Protein AF-A0A3L9MFK1-F1 (afdb_monomer_lite)

Structure (mmCIF, N/CA/C/O backbone):
data_AF-A0A3L9MFK1-F1
#
_entry.id   AF-A0A3L9MFK1-F1
#
loop_
_atom_site.group_PDB
_atom_site.id
_atom_site.type_symbol
_atom_site.label_atom_id
_atom_site.label_alt_id
_atom_site.label_comp_id
_atom_site.label_asym_id
_atom_site.label_entity_id
_atom_site.label_seq_id
_atom_site.pdbx_PDB_ins_code
_atom_site.Cartn_x
_atom_site.Cartn_y
_atom_site.Cartn_z
_atom_site.occupancy
_atom_site.B_iso_or_equiv
_atom_site.auth_seq_id
_atom_site.auth_comp_id
_atom_site.auth_asym_id
_atom_site.auth_atom_id
_atom_site.pdbx_PDB_model_num
ATOM 1 N N . MET A 1 1 ? 21.335 2.763 -11.792 1.00 63.38 1 MET A N 1
ATOM 2 C CA . MET A 1 1 ? 20.028 3.239 -12.303 1.00 63.38 1 MET A CA 1
ATOM 3 C C . MET A 1 1 ? 18.885 2.317 -11.892 1.00 63.38 1 MET A C 1
ATOM 5 O O . MET A 1 1 ? 17.963 2.789 -11.247 1.00 63.38 1 MET A O 1
ATOM 9 N N . VAL A 1 2 ? 18.983 1.009 -12.164 1.00 71.88 2 VAL A N 1
ATOM 10 C CA . VAL A 1 2 ? 17.972 -0.001 -11.787 1.00 71.88 2 VAL A CA 1
ATOM 11 C C . VAL A 1 2 ? 17.595 0.058 -10.298 1.00 71.88 2 VAL A C 1
ATOM 13 O O . VAL A 1 2 ? 16.424 0.202 -9.973 1.00 71.88 2 VAL A O 1
ATOM 16 N N . LEU A 1 3 ? 18.587 0.067 -9.398 1.00 76.12 3 LEU A N 1
ATOM 17 C CA . LEU A 1 3 ? 18.368 0.139 -7.945 1.00 76.12 3 LEU A CA 1
ATOM 18 C C . LEU A 1 3 ? 17.523 1.353 -7.513 1.00 76.12 3 LEU A C 1
ATOM 20 O O . LEU A 1 3 ? 16.647 1.232 -6.663 1.00 76.12 3 LEU A O 1
ATOM 24 N N . THR A 1 4 ? 17.768 2.520 -8.113 1.00 80.62 4 THR A N 1
ATOM 25 C CA . THR A 1 4 ? 17.067 3.767 -7.785 1.00 80.62 4 THR A CA 1
ATOM 26 C C . THR A 1 4 ? 15.584 3.681 -8.141 1.00 80.62 4 THR A C 1
ATOM 28 O O . THR A 1 4 ? 14.741 4.051 -7.329 1.00 80.62 4 THR A O 1
ATOM 31 N N . TYR A 1 5 ? 15.250 3.138 -9.316 1.00 78.81 5 TYR A N 1
ATOM 32 C CA . TYR A 1 5 ? 13.858 2.956 -9.734 1.00 78.81 5 TYR A CA 1
ATOM 33 C C . TYR A 1 5 ? 13.119 1.931 -8.872 1.00 78.81 5 TYR A C 1
ATOM 35 O O . TYR A 1 5 ? 11.973 2.174 -8.493 1.00 78.81 5 TYR A O 1
ATOM 43 N N . THR A 1 6 ? 13.784 0.836 -8.493 1.00 81.12 6 THR A N 1
ATOM 44 C CA . THR A 1 6 ? 13.204 -0.170 -7.593 1.00 81.12 6 THR A CA 1
ATOM 45 C C . THR A 1 6 ? 12.894 0.417 -6.217 1.00 81.12 6 THR A C 1
ATOM 47 O O . THR A 1 6 ? 11.816 0.169 -5.681 1.00 81.12 6 THR A O 1
ATOM 50 N N . LEU A 1 7 ? 13.795 1.234 -5.657 1.00 84.81 7 LEU A N 1
ATOM 51 C CA . LEU A 1 7 ? 13.568 1.904 -4.373 1.00 84.81 7 LEU A CA 1
ATOM 52 C C . LEU A 1 7 ? 12.399 2.891 -4.448 1.00 84.81 7 LEU A C 1
ATOM 54 O O . LEU A 1 7 ? 11.533 2.873 -3.576 1.00 84.81 7 LEU A O 1
ATOM 58 N N . ILE A 1 8 ? 12.331 3.712 -5.500 1.00 85.44 8 ILE A N 1
ATOM 59 C CA . ILE A 1 8 ? 11.221 4.658 -5.694 1.00 85.44 8 ILE A CA 1
ATOM 60 C C . ILE A 1 8 ? 9.887 3.906 -5.793 1.00 85.44 8 ILE A C 1
ATOM 62 O O . ILE A 1 8 ? 8.942 4.242 -5.081 1.00 85.44 8 ILE A O 1
ATOM 66 N N . ALA A 1 9 ? 9.821 2.857 -6.617 1.00 84.75 9 ALA A N 1
ATOM 67 C CA . ALA A 1 9 ? 8.629 2.026 -6.752 1.00 84.75 9 ALA A CA 1
ATOM 68 C C . ALA A 1 9 ? 8.230 1.374 -5.418 1.00 84.75 9 ALA A C 1
ATOM 70 O O . ALA A 1 9 ? 7.054 1.380 -5.058 1.00 84.75 9 ALA A O 1
ATOM 71 N N . PHE A 1 10 ? 9.201 0.876 -4.648 1.00 86.62 10 PHE A N 1
ATOM 72 C CA . PHE A 1 10 ? 8.956 0.301 -3.329 1.00 86.62 10 PHE A CA 1
ATOM 73 C C . PHE A 1 10 ? 8.335 1.319 -2.363 1.00 86.62 10 PHE A C 1
ATOM 75 O O . PHE A 1 10 ? 7.308 1.029 -1.750 1.00 86.62 10 PHE A O 1
ATOM 82 N N . PHE A 1 11 ? 8.887 2.533 -2.268 1.00 88.94 11 PHE A N 1
ATOM 83 C CA . PHE A 1 11 ? 8.317 3.577 -1.412 1.00 88.94 11 PHE A CA 1
ATOM 84 C C . PHE A 1 11 ? 6.916 4.002 -1.868 1.00 88.94 11 PHE A C 1
ATOM 86 O O . PHE A 1 11 ? 6.028 4.145 -1.028 1.00 88.94 11 PHE A O 1
ATOM 93 N N . CYS A 1 12 ? 6.678 4.127 -3.177 1.00 89.12 12 CYS A N 1
ATOM 94 C CA . CYS A 1 12 ? 5.348 4.421 -3.717 1.00 89.12 12 CYS A CA 1
ATOM 95 C C . CYS A 1 12 ? 4.295 3.371 -3.323 1.00 89.12 12 CYS A C 1
ATOM 97 O O . CYS A 1 12 ? 3.133 3.727 -3.133 1.00 89.12 12 CYS A O 1
ATOM 99 N N . LEU A 1 13 ? 4.691 2.103 -3.184 1.00 89.44 13 LEU A N 1
ATOM 100 C CA . LEU A 1 13 ? 3.805 1.007 -2.783 1.00 89.44 13 LEU A CA 1
ATOM 101 C C . LEU A 1 13 ? 3.677 0.856 -1.260 1.00 89.44 13 LEU A C 1
ATOM 103 O O . LEU A 1 13 ? 2.636 0.414 -0.782 1.00 89.44 13 LEU A O 1
ATOM 107 N N . LEU A 1 14 ? 4.707 1.223 -0.495 1.00 91.69 14 LEU A N 1
ATOM 108 C CA . LEU A 1 14 ? 4.729 1.065 0.960 1.00 91.69 14 LEU A CA 1
ATOM 109 C C . LEU A 1 14 ? 4.000 2.203 1.695 1.00 91.69 14 LEU A C 1
ATOM 111 O O . LEU A 1 14 ? 3.287 1.958 2.673 1.00 91.69 14 LEU A O 1
ATOM 115 N N . ILE A 1 15 ? 4.157 3.447 1.228 1.00 92.44 15 ILE A N 1
ATOM 116 C CA . ILE A 1 15 ? 3.593 4.651 1.867 1.00 92.44 15 ILE A CA 1
ATOM 117 C C . ILE A 1 15 ? 2.079 4.545 2.132 1.00 92.44 15 ILE A C 1
ATOM 119 O O . I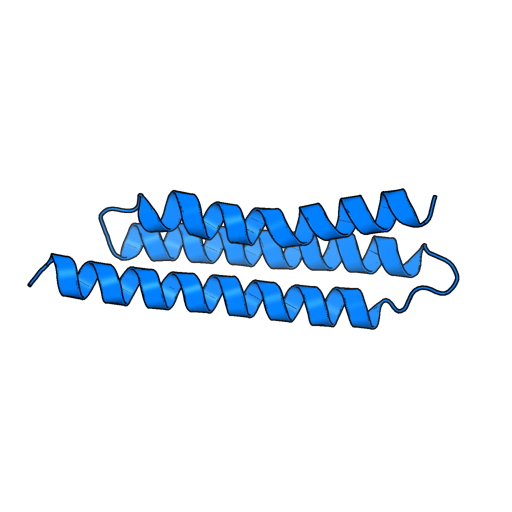LE A 1 15 ? 1.666 4.867 3.249 1.00 92.44 15 ILE A O 1
ATOM 123 N N . PRO A 1 16 ? 1.230 4.088 1.190 1.00 91.31 16 PRO A N 1
ATOM 124 C CA . PRO A 1 16 ? -0.215 4.016 1.418 1.00 91.31 16 PRO A CA 1
ATOM 125 C C . PRO A 1 16 ? -0.596 3.054 2.552 1.00 91.31 16 PRO A C 1
ATOM 127 O O . PRO A 1 16 ? -1.532 3.325 3.313 1.00 91.31 16 PRO A O 1
ATOM 130 N N . THR A 1 17 ? 0.167 1.968 2.703 1.00 90.31 17 THR A N 1
ATOM 131 C CA . THR A 1 17 ? -0.017 0.974 3.767 1.00 90.31 17 THR A CA 1
ATOM 132 C C . THR A 1 17 ? 0.390 1.539 5.125 1.00 90.31 17 THR A C 1
ATOM 134 O O . THR A 1 17 ? -0.371 1.427 6.085 1.00 90.31 17 THR A O 1
ATOM 137 N N . ILE A 1 18 ? 1.537 2.227 5.204 1.00 92.12 18 ILE A N 1
ATOM 138 C CA . ILE A 1 18 ? 1.970 2.923 6.430 1.00 92.12 18 ILE A CA 1
ATOM 139 C C . ILE A 1 18 ? 0.957 4.005 6.823 1.00 92.12 18 ILE A C 1
ATOM 141 O O . ILE A 1 18 ? 0.589 4.112 7.994 1.00 92.12 18 ILE A O 1
ATOM 145 N N . HIS A 1 19 ? 0.463 4.774 5.849 1.00 92.06 19 HIS A N 1
ATOM 146 C CA . HIS A 1 19 ? -0.569 5.783 6.071 1.00 92.06 19 HIS A CA 1
ATOM 147 C C . HIS A 1 19 ? -1.843 5.161 6.671 1.00 92.06 19 HIS A C 1
ATOM 149 O O . HIS A 1 19 ? -2.363 5.684 7.657 1.00 92.06 19 HIS A O 1
ATOM 155 N N . GLN A 1 20 ? -2.306 4.017 6.147 1.00 91.62 20 GLN A N 1
ATOM 156 C CA . GLN A 1 20 ? -3.475 3.317 6.696 1.00 91.62 20 GLN A CA 1
ATOM 157 C C . GLN A 1 20 ? -3.240 2.837 8.129 1.00 91.62 20 GLN A C 1
ATOM 159 O O . GLN A 1 20 ? -4.133 2.936 8.973 1.00 91.62 20 GLN A O 1
ATOM 164 N N . LEU A 1 21 ? -2.047 2.308 8.400 1.00 90.81 21 LEU A N 1
ATOM 165 C CA . LEU A 1 21 ? -1.654 1.835 9.721 1.00 90.81 21 LEU A CA 1
ATOM 166 C C . LEU A 1 21 ? -1.733 2.984 10.731 1.00 90.81 21 LEU A C 1
ATOM 168 O O . LEU A 1 21 ? -2.522 2.923 11.667 1.00 90.81 21 LEU A O 1
ATOM 172 N N . ILE A 1 22 ? -0.999 4.072 10.501 1.00 91.56 22 ILE A N 1
ATOM 173 C CA . ILE A 1 22 ? -0.907 5.183 11.457 1.00 91.56 22 ILE A CA 1
ATOM 174 C C . ILE A 1 22 ? -2.267 5.868 11.635 1.00 91.56 22 ILE A C 1
ATOM 176 O O . ILE A 1 22 ? -2.797 5.932 12.744 1.00 91.56 22 ILE A O 1
ATOM 180 N N . PHE A 1 23 ? -2.860 6.366 10.549 1.00 90.81 23 PHE A N 1
ATOM 181 C CA . PHE A 1 23 ? -4.071 7.183 10.646 1.00 90.81 23 PHE A CA 1
ATOM 182 C C . PHE A 1 23 ? -5.322 6.357 10.939 1.00 90.81 23 PHE A C 1
ATOM 184 O O . PHE A 1 23 ? -6.232 6.853 11.601 1.00 90.81 23 PHE A O 1
ATOM 191 N N . GLY A 1 24 ? -5.370 5.099 10.502 1.00 85.31 24 GLY A N 1
ATOM 192 C CA . GLY A 1 24 ? -6.494 4.222 10.804 1.00 85.31 24 GLY A CA 1
ATOM 193 C C . GLY A 1 24 ? -6.506 3.753 12.264 1.00 85.31 24 GLY A C 1
ATOM 194 O O . GLY A 1 24 ? -7.583 3.631 12.837 1.00 85.31 24 GLY A O 1
ATOM 195 N N . PHE A 1 25 ? -5.344 3.577 12.913 1.00 87.75 25 PHE A N 1
ATOM 196 C CA . PHE A 1 25 ? -5.294 3.308 14.360 1.00 87.75 25 PHE A CA 1
ATOM 197 C C . PHE A 1 25 ? -5.598 4.544 15.216 1.00 87.75 25 PHE A C 1
ATOM 199 O O . PHE A 1 25 ? -6.100 4.410 16.331 1.00 8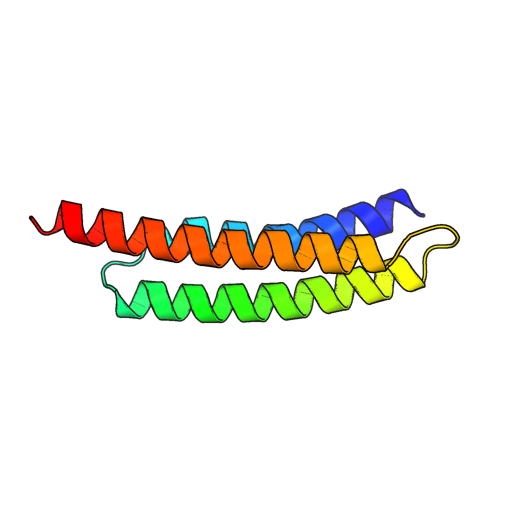7.75 25 PHE A O 1
ATOM 206 N N . LEU A 1 26 ? -5.323 5.745 14.702 1.00 86.44 26 LEU A N 1
ATOM 207 C CA . LEU A 1 26 ? -5.667 7.008 15.365 1.00 86.44 26 LEU A CA 1
ATOM 208 C C . LEU A 1 26 ? -7.147 7.398 15.206 1.00 86.44 26 LEU A C 1
ATOM 210 O O . LEU A 1 26 ? -7.628 8.280 15.924 1.00 86.44 26 LEU A O 1
ATOM 214 N N . ALA A 1 27 ? -7.875 6.769 14.281 1.00 87.56 27 ALA A N 1
ATOM 215 C CA . ALA A 1 27 ? -9.291 7.032 14.072 1.00 87.56 27 ALA A CA 1
ATOM 216 C C . ALA A 1 27 ? -10.117 6.644 15.312 1.00 87.56 27 ALA A C 1
ATOM 218 O O . ALA A 1 27 ? -9.874 5.621 15.951 1.00 87.56 27 ALA A O 1
ATOM 219 N N . LYS A 1 28 ? -11.109 7.475 15.661 1.00 82.62 28 LYS A N 1
ATOM 220 C CA . LYS A 1 28 ? -11.971 7.283 16.845 1.00 82.62 28 LYS A CA 1
ATOM 221 C C . LYS A 1 28 ? -13.335 6.676 16.519 1.00 82.62 28 LYS A C 1
ATOM 223 O O . LYS A 1 28 ? -14.014 6.183 17.413 1.00 82.62 28 LYS A O 1
ATOM 228 N N . ASP A 1 29 ? -13.707 6.681 15.247 1.00 85.94 29 ASP A N 1
ATOM 229 C CA . ASP A 1 29 ? -14.976 6.184 14.739 1.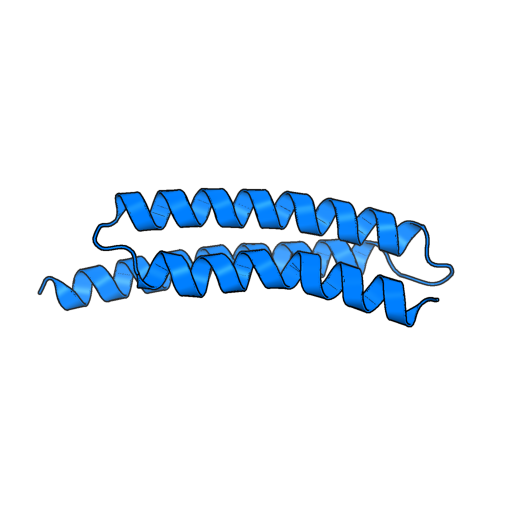00 85.94 29 ASP A CA 1
ATOM 230 C C . ASP A 1 29 ? -14.791 5.374 13.443 1.00 85.94 29 ASP A C 1
ATOM 232 O O . ASP A 1 29 ? -13.833 5.556 12.683 1.00 85.94 29 ASP A O 1
ATOM 236 N N . ARG A 1 30 ? -15.750 4.478 13.178 1.00 85.44 30 ARG A N 1
ATOM 237 C CA . ARG A 1 30 ? -15.750 3.584 12.007 1.00 85.44 30 ARG A CA 1
ATOM 238 C C . ARG A 1 30 ? -15.754 4.340 10.677 1.00 85.44 30 ARG A C 1
ATOM 240 O O . ARG A 1 30 ? -15.218 3.848 9.684 1.00 85.44 30 ARG A O 1
ATOM 247 N N . TRP A 1 31 ? -16.363 5.522 10.637 1.00 88.44 31 TRP A N 1
ATOM 248 C CA . TRP A 1 31 ? -16.451 6.316 9.416 1.00 88.44 31 TRP A CA 1
ATOM 249 C C . TRP A 1 31 ? -15.104 6.950 9.061 1.00 88.44 31 TRP A C 1
ATOM 251 O O . TRP A 1 31 ? -14.700 6.930 7.897 1.00 88.44 31 TRP A O 1
ATOM 261 N N . SER A 1 32 ? -14.364 7.421 10.063 1.00 89.19 32 SER A N 1
ATOM 262 C CA . SER A 1 32 ? -12.994 7.902 9.918 1.00 89.19 32 SER A CA 1
ATOM 263 C C . SER A 1 32 ? -12.051 6.789 9.443 1.00 89.19 32 SER A C 1
ATOM 265 O O . SER A 1 32 ? -11.322 7.005 8.474 1.00 89.19 32 SER A O 1
ATOM 267 N N . ILE A 1 33 ? -12.149 5.567 9.994 1.00 89.69 33 ILE A N 1
ATOM 268 C CA . ILE A 1 33 ? -11.394 4.397 9.488 1.00 89.69 33 ILE A CA 1
ATOM 269 C C . ILE A 1 33 ? -11.663 4.181 7.994 1.00 89.69 33 ILE A C 1
ATOM 271 O O . ILE A 1 33 ? -10.720 4.054 7.213 1.00 89.69 33 ILE A O 1
ATOM 275 N N . ASN A 1 34 ? -12.934 4.175 7.580 1.00 90.69 34 ASN A N 1
ATOM 276 C CA . ASN A 1 34 ? -13.300 3.962 6.178 1.00 90.69 34 ASN A CA 1
ATOM 277 C C . ASN A 1 34 ? -12.777 5.075 5.268 1.00 90.69 34 ASN A C 1
ATOM 279 O O . ASN A 1 34 ? -12.289 4.791 4.176 1.00 90.69 34 ASN A O 1
ATOM 283 N N . LYS A 1 35 ? -12.830 6.336 5.707 1.00 93.12 35 LYS A N 1
ATOM 284 C CA . LYS A 1 35 ? -12.271 7.461 4.948 1.00 93.12 35 LYS A CA 1
ATOM 285 C C . LYS A 1 35 ? -10.768 7.331 4.735 1.00 93.12 35 LYS A C 1
ATOM 287 O O . LYS A 1 35 ? -10.297 7.548 3.617 1.00 93.12 35 LYS A O 1
ATOM 292 N N . VAL A 1 36 ? -10.026 6.987 5.787 1.00 93.00 36 VAL A N 1
ATOM 293 C CA . VAL A 1 36 ? -8.581 6.742 5.686 1.00 93.00 36 VAL A CA 1
ATOM 294 C C . VAL A 1 36 ? -8.329 5.539 4.770 1.00 93.00 36 VAL A C 1
ATOM 296 O O . VAL A 1 36 ? -7.518 5.658 3.856 1.00 93.00 36 VAL A O 1
ATOM 299 N N . GLY A 1 37 ? -9.117 4.468 4.919 1.00 91.81 37 GLY A N 1
ATOM 300 C CA . GLY A 1 37 ? -9.097 3.263 4.079 1.00 91.81 37 GLY A CA 1
ATOM 301 C C . GLY A 1 37 ? -9.222 3.560 2.591 1.00 91.81 37 GLY A C 1
ATOM 302 O O . GLY A 1 37 ? -8.364 3.169 1.803 1.00 91.81 37 GLY A O 1
ATOM 303 N N . ILE A 1 38 ? -10.260 4.307 2.208 1.00 93.25 38 ILE A N 1
ATOM 304 C CA . ILE A 1 38 ? -10.499 4.714 0.817 1.00 93.25 38 ILE A CA 1
ATOM 305 C C . ILE A 1 38 ? -9.337 5.569 0.306 1.00 93.25 38 ILE A C 1
ATOM 307 O O . ILE A 1 38 ? -8.848 5.345 -0.799 1.00 93.25 38 ILE A O 1
ATOM 311 N N . ARG A 1 39 ? -8.847 6.523 1.109 1.00 92.69 39 ARG A N 1
ATOM 312 C CA . ARG A 1 39 ? -7.717 7.375 0.715 1.00 92.69 39 ARG A CA 1
ATOM 313 C C . ARG A 1 39 ? -6.447 6.555 0.477 1.00 92.69 39 ARG A C 1
ATOM 315 O O . ARG A 1 39 ? -5.794 6.745 -0.547 1.00 92.69 39 ARG A O 1
ATOM 322 N N . SER A 1 40 ? -6.124 5.634 1.381 1.00 93.62 40 SER A N 1
ATOM 323 C CA . SER A 1 40 ? -4.983 4.727 1.243 1.00 93.62 40 SER A CA 1
ATOM 324 C C . SER A 1 40 ? -5.136 3.784 0.048 1.00 93.62 40 SER A C 1
ATOM 326 O O . SER A 1 40 ? -4.168 3.583 -0.680 1.00 93.62 40 SER A O 1
ATOM 328 N N . ALA A 1 41 ? -6.338 3.275 -0.232 1.00 92.88 41 ALA A N 1
ATOM 329 C CA . ALA A 1 41 ? -6.599 2.464 -1.422 1.00 92.88 41 ALA A CA 1
ATOM 330 C C . ALA A 1 41 ? -6.366 3.255 -2.724 1.00 92.88 41 ALA A C 1
ATOM 332 O O . ALA A 1 41 ? -5.675 2.775 -3.622 1.00 92.88 41 ALA A O 1
ATOM 333 N N . THR A 1 42 ? -6.853 4.497 -2.811 1.00 93.06 42 THR A N 1
ATOM 334 C CA . THR A 1 42 ? -6.609 5.368 -3.975 1.00 93.06 42 THR A CA 1
ATOM 335 C C . THR A 1 42 ? -5.122 5.681 -4.148 1.00 93.06 42 THR A C 1
ATOM 337 O O . THR A 1 42 ? -4.599 5.614 -5.261 1.00 93.06 42 THR A O 1
ATOM 340 N N . MET A 1 43 ? -4.412 5.973 -3.052 1.00 93.69 43 MET A N 1
ATOM 341 C CA . MET A 1 43 ? -2.959 6.175 -3.080 1.00 93.69 43 MET A CA 1
ATOM 342 C C . MET A 1 43 ? -2.218 4.911 -3.537 1.00 93.69 43 MET A C 1
ATOM 344 O O . MET A 1 43 ? -1.248 5.019 -4.283 1.00 93.69 43 MET A O 1
ATOM 348 N N . GLN A 1 44 ? -2.692 3.724 -3.152 1.00 94.19 44 GLN A N 1
ATOM 349 C CA . GLN A 1 44 ? -2.116 2.449 -3.577 1.00 94.19 44 GLN A CA 1
ATOM 350 C C . GLN A 1 44 ? -2.296 2.202 -5.075 1.00 94.19 44 GLN A C 1
ATOM 352 O O . GLN A 1 44 ? -1.353 1.768 -5.739 1.00 94.19 44 GLN A O 1
ATOM 357 N N . LEU A 1 45 ? -3.472 2.510 -5.628 1.00 93.81 45 LEU A N 1
ATOM 358 C CA . LEU A 1 45 ? -3.720 2.412 -7.070 1.00 93.81 45 LEU A CA 1
ATOM 359 C C . LEU A 1 45 ? -2.795 3.354 -7.854 1.00 93.81 45 LEU A C 1
ATOM 361 O O . LEU A 1 45 ? -2.156 2.927 -8.815 1.00 93.81 45 LEU A O 1
ATOM 365 N N . ALA A 1 46 ? -2.651 4.602 -7.398 1.00 93.50 46 ALA A N 1
ATOM 366 C CA . ALA A 1 46 ? -1.732 5.566 -8.002 1.00 93.50 46 ALA A CA 1
ATOM 367 C C . ALA A 1 46 ? -0.264 5.112 -7.895 1.00 93.50 46 ALA A C 1
ATOM 369 O O . ALA A 1 46 ? 0.461 5.123 -8.890 1.00 93.50 46 ALA A O 1
ATOM 370 N N . GLY A 1 47 ? 0.166 4.650 -6.717 1.00 91.88 47 GLY A N 1
ATOM 371 C CA . GLY A 1 47 ? 1.515 4.125 -6.492 1.00 91.88 47 GLY A CA 1
ATOM 372 C C . GLY A 1 47 ? 1.825 2.901 -7.357 1.00 91.88 47 GLY A C 1
ATOM 373 O O . GLY A 1 47 ? 2.921 2.797 -7.902 1.00 91.88 47 GLY A O 1
ATOM 374 N N . THR A 1 48 ? 0.839 2.024 -7.560 1.00 93.06 48 THR A N 1
ATOM 375 C CA . THR A 1 48 ? 0.952 0.845 -8.434 1.00 93.06 48 THR A CA 1
ATOM 376 C C . THR A 1 48 ? 1.089 1.237 -9.899 1.00 93.06 48 THR A C 1
ATOM 378 O O . THR A 1 48 ? 1.948 0.692 -10.589 1.00 93.06 48 THR A O 1
ATOM 381 N N . ALA A 1 49 ? 0.311 2.214 -10.371 1.00 91.62 49 ALA A N 1
ATOM 382 C CA . ALA A 1 49 ? 0.442 2.727 -11.733 1.00 91.62 49 ALA A CA 1
ATOM 383 C C . ALA A 1 49 ? 1.829 3.351 -11.975 1.00 91.62 49 ALA A C 1
ATOM 385 O O . ALA A 1 49 ? 2.470 3.062 -12.985 1.00 91.62 49 ALA A O 1
ATOM 386 N N . ILE A 1 50 ? 2.331 4.146 -11.021 1.00 90.81 50 ILE A N 1
ATOM 387 C CA . ILE A 1 50 ? 3.675 4.739 -11.096 1.00 90.81 50 ILE A CA 1
ATOM 388 C C . ILE A 1 50 ? 4.744 3.641 -11.110 1.00 90.81 50 ILE A C 1
ATOM 390 O O . ILE A 1 50 ? 5.604 3.642 -11.989 1.00 90.81 50 ILE A O 1
ATOM 394 N N . ALA A 1 51 ? 4.675 2.677 -10.187 1.00 89.44 51 ALA A N 1
ATOM 395 C CA . ALA A 1 51 ? 5.609 1.555 -10.127 1.00 89.44 51 ALA A CA 1
ATOM 396 C C . ALA A 1 51 ? 5.608 0.738 -11.430 1.00 89.44 51 ALA A C 1
ATOM 398 O O . ALA A 1 51 ? 6.672 0.399 -11.939 1.00 89.44 51 ALA A O 1
ATOM 399 N N . TYR A 1 52 ? 4.436 0.480 -12.011 1.00 89.12 52 TYR A N 1
ATOM 400 C CA . TYR A 1 52 ? 4.305 -0.223 -13.286 1.00 89.12 52 TYR A CA 1
ATOM 401 C C . TYR A 1 52 ? 5.001 0.525 -14.433 1.00 89.12 52 TYR A C 1
ATOM 403 O O . TYR A 1 52 ? 5.801 -0.068 -15.158 1.00 89.12 52 TYR A O 1
ATOM 411 N N . ILE A 1 53 ? 4.770 1.838 -14.557 1.00 89.75 53 ILE A N 1
ATOM 412 C CA . ILE A 1 53 ? 5.420 2.678 -15.577 1.00 89.75 53 ILE A CA 1
ATOM 413 C C . ILE A 1 53 ? 6.943 2.692 -15.388 1.00 89.75 53 ILE A C 1
ATOM 415 O O . ILE A 1 53 ? 7.684 2.623 -16.369 1.00 89.75 53 ILE A O 1
ATOM 419 N N . LEU A 1 54 ? 7.423 2.766 -14.142 1.00 87.56 54 LEU A N 1
ATOM 420 C CA . LEU A 1 54 ? 8.856 2.718 -13.842 1.00 87.56 54 LEU A CA 1
ATOM 421 C C . LEU A 1 54 ? 9.469 1.374 -14.246 1.00 87.56 54 LEU A C 1
ATOM 423 O O . LEU A 1 54 ? 10.518 1.364 -14.881 1.00 87.56 54 LEU A O 1
ATOM 427 N N . PHE A 1 55 ? 8.795 0.260 -13.954 1.00 86.81 55 PHE A N 1
ATOM 428 C CA . PHE A 1 55 ? 9.262 -1.075 -14.334 1.00 86.81 55 PHE A CA 1
ATOM 429 C C . PHE A 1 55 ? 9.254 -1.287 -15.852 1.00 86.81 55 PHE A C 1
ATOM 431 O O . PHE A 1 55 ? 10.185 -1.892 -16.367 1.00 86.81 55 PHE A O 1
ATOM 438 N N . MET A 1 56 ? 8.278 -0.745 -16.592 1.00 86.44 56 MET A N 1
ATOM 439 C CA . MET A 1 56 ? 8.301 -0.798 -18.064 1.00 86.44 56 MET A CA 1
ATOM 440 C C . MET A 1 56 ? 9.497 -0.056 -18.674 1.00 86.44 56 MET A C 1
ATOM 442 O O . MET A 1 56 ? 9.940 -0.404 -19.764 1.00 86.44 56 MET A O 1
ATOM 446 N N . LYS A 1 57 ? 10.019 0.970 -17.992 1.00 83.94 57 LYS A N 1
ATOM 447 C CA . LYS A 1 57 ? 11.199 1.728 -18.436 1.00 83.94 57 LYS A CA 1
ATOM 448 C C . LYS A 1 57 ? 12.528 1.068 -18.057 1.00 83.94 57 LYS A C 1
ATOM 450 O O . LYS A 1 57 ? 13.577 1.558 -18.465 1.00 83.94 57 LYS A O 1
ATOM 455 N N . MET A 1 58 ? 12.504 -0.003 -17.267 1.00 82.62 58 MET A N 1
ATOM 456 C CA . MET A 1 58 ? 13.698 -0.731 -16.850 1.00 82.62 58 MET A CA 1
ATOM 457 C C . MET A 1 58 ? 13.916 -1.926 -17.780 1.00 82.62 58 MET A C 1
ATOM 459 O O . MET A 1 58 ? 13.118 -2.861 -17.798 1.00 82.62 58 MET A O 1
ATOM 463 N N . GLU A 1 59 ? 15.013 -1.918 -18.539 1.00 74.12 59 GLU A N 1
ATOM 464 C CA . GLU A 1 59 ? 15.393 -3.064 -19.370 1.00 74.12 59 GLU A CA 1
ATOM 465 C C . GLU A 1 59 ? 15.564 -4.326 -18.506 1.00 74.12 59 GLU A C 1
ATOM 467 O O . GLU A 1 59 ? 16.279 -4.320 -17.502 1.00 74.12 59 GLU A O 1
ATOM 472 N N . GLY A 1 60 ? 14.866 -5.405 -18.876 1.00 72.25 60 GLY A N 1
ATOM 473 C CA . GLY A 1 60 ? 14.897 -6.691 -18.170 1.00 72.25 60 GLY A CA 1
ATOM 474 C C . GLY A 1 60 ? 14.012 -6.793 -16.920 1.00 72.25 60 GLY A C 1
ATOM 475 O O . GLY A 1 60 ? 13.974 -7.856 -16.300 1.00 72.25 60 GLY A O 1
ATOM 476 N N . ALA A 1 61 ? 13.281 -5.741 -16.536 1.00 77.69 61 ALA A N 1
ATOM 477 C CA . ALA A 1 61 ? 12.332 -5.820 -15.427 1.00 77.69 61 ALA A CA 1
ATOM 478 C C . ALA A 1 61 ? 10.999 -6.439 -15.871 1.00 77.69 61 ALA A C 1
ATOM 480 O O . ALA A 1 61 ? 10.533 -6.222 -16.987 1.00 77.69 61 ALA A O 1
ATOM 481 N N . ASN A 1 62 ? 10.352 -7.187 -14.972 1.00 81.94 62 ASN A N 1
ATOM 482 C CA . ASN A 1 62 ? 9.022 -7.727 -15.225 1.00 81.94 62 ASN A CA 1
ATOM 483 C C . ASN A 1 62 ? 7.941 -6.765 -14.684 1.00 81.94 62 ASN A C 1
ATOM 485 O O . ASN A 1 62 ? 7.711 -6.740 -13.471 1.00 81.94 62 ASN A O 1
ATOM 489 N N . PRO A 1 63 ? 7.242 -5.991 -15.536 1.00 82.00 63 PRO A N 1
ATOM 490 C CA . PRO A 1 63 ? 6.222 -5.045 -15.085 1.00 82.00 63 PRO A CA 1
ATOM 491 C C . PRO A 1 63 ? 5.013 -5.736 -14.436 1.00 82.00 63 PRO A C 1
ATOM 493 O O . PRO A 1 63 ? 4.325 -5.122 -13.618 1.00 82.00 63 PRO A O 1
ATOM 496 N N . SER A 1 64 ? 4.781 -7.029 -14.706 1.00 86.56 64 SER A N 1
ATOM 497 C CA . SER A 1 64 ? 3.730 -7.788 -14.016 1.00 86.56 64 SER A CA 1
ATOM 498 C C . SER A 1 64 ? 4.008 -7.915 -12.516 1.00 86.56 64 SER A C 1
ATOM 500 O O . SER A 1 64 ? 3.067 -7.973 -11.726 1.00 86.56 64 SER A O 1
ATOM 502 N N . LEU A 1 65 ? 5.281 -7.913 -12.109 1.00 85.44 65 LEU A N 1
ATOM 503 C CA . LEU A 1 65 ? 5.680 -7.997 -10.706 1.00 85.44 65 LEU A CA 1
ATOM 504 C C . LEU A 1 65 ? 5.270 -6.736 -9.937 1.00 85.44 65 LEU A C 1
ATOM 506 O O . LEU A 1 65 ? 4.778 -6.841 -8.816 1.00 85.44 65 LEU A O 1
ATOM 510 N N . ALA A 1 66 ? 5.388 -5.553 -10.550 1.00 85.38 66 ALA A N 1
ATOM 511 C CA . ALA A 1 66 ? 4.925 -4.300 -9.952 1.00 85.38 66 ALA A CA 1
ATOM 512 C C . ALA A 1 66 ? 3.403 -4.308 -9.732 1.00 85.38 66 ALA A C 1
ATOM 514 O O . ALA A 1 66 ? 2.927 -3.911 -8.669 1.00 85.38 66 ALA A O 1
ATOM 515 N N . PHE A 1 67 ? 2.644 -4.829 -10.702 1.00 87.44 67 PHE A N 1
ATOM 516 C CA . PHE A 1 67 ? 1.190 -4.960 -10.592 1.00 87.44 67 PHE A CA 1
ATOM 517 C C . PHE A 1 67 ? 0.776 -5.954 -9.497 1.00 87.44 67 PHE A C 1
ATOM 519 O O . PHE A 1 67 ? -0.042 -5.620 -8.641 1.00 87.44 67 PHE A O 1
ATOM 526 N N . GLN A 1 68 ? 1.385 -7.145 -9.470 1.00 90.75 68 GLN A N 1
ATOM 527 C CA . GLN A 1 68 ? 1.143 -8.152 -8.429 1.00 90.75 68 GLN A CA 1
ATOM 528 C C . GLN A 1 68 ? 1.471 -7.608 -7.036 1.00 90.75 68 GLN A C 1
ATOM 530 O O . GLN A 1 68 ? 0.670 -7.734 -6.114 1.00 90.75 68 GLN A O 1
ATOM 535 N N . THR A 1 69 ? 2.617 -6.940 -6.895 1.00 89.75 69 THR A N 1
ATOM 536 C CA . THR A 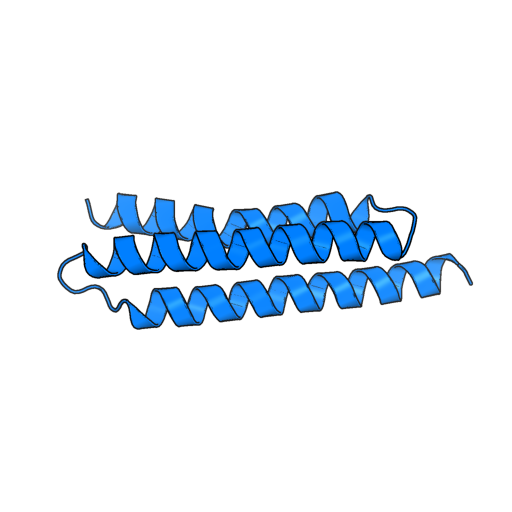1 69 ? 3.035 -6.322 -5.630 1.00 89.75 69 THR A CA 1
ATOM 537 C C . THR A 1 69 ? 2.048 -5.236 -5.202 1.00 89.75 69 THR A C 1
ATOM 539 O O . THR A 1 69 ? 1.639 -5.194 -4.043 1.00 89.75 69 THR A O 1
ATOM 542 N N . GLY A 1 70 ? 1.596 -4.399 -6.139 1.00 90.81 70 GLY A N 1
ATOM 543 C CA . GLY A 1 70 ? 0.578 -3.383 -5.888 1.00 90.81 70 GLY A CA 1
ATOM 544 C C . GLY A 1 70 ? -0.755 -3.943 -5.397 1.00 90.81 70 GLY A C 1
ATOM 545 O O . GLY A 1 70 ? -1.308 -3.421 -4.426 1.00 90.81 70 GLY A O 1
ATOM 546 N N . ILE A 1 71 ? -1.231 -5.039 -5.995 1.00 92.38 71 ILE A N 1
ATOM 547 C CA . ILE A 1 71 ? -2.430 -5.754 -5.531 1.00 92.38 71 ILE A CA 1
ATOM 548 C C . ILE A 1 71 ? -2.221 -6.306 -4.118 1.00 92.38 71 ILE A C 1
ATOM 550 O O . ILE A 1 71 ? -3.088 -6.127 -3.264 1.00 92.38 71 ILE A O 1
ATOM 554 N N . THR A 1 72 ? -1.076 -6.931 -3.839 1.00 93.69 72 THR A N 1
ATOM 555 C CA . THR A 1 72 ? -0.767 -7.472 -2.506 1.00 93.69 72 THR A CA 1
ATOM 556 C C . THR A 1 72 ? -0.810 -6.388 -1.428 1.00 93.69 72 THR A C 1
ATOM 558 O O . THR A 1 72 ? -1.412 -6.585 -0.368 1.00 93.69 72 THR A O 1
ATOM 561 N N . PHE A 1 73 ? -0.239 -5.211 -1.693 1.00 92.56 73 PHE A N 1
ATOM 562 C CA . PHE A 1 73 ? -0.329 -4.079 -0.768 1.00 92.56 73 PHE A CA 1
ATOM 563 C C . PHE A 1 73 ? -1.753 -3.516 -0.655 1.00 92.56 73 PHE A C 1
ATOM 565 O O . PHE A 1 73 ? -2.173 -3.161 0.444 1.00 92.56 73 PHE A O 1
ATOM 572 N N . LEU A 1 74 ? -2.540 -3.497 -1.735 1.00 93.12 74 LEU A N 1
ATOM 573 C CA . LEU A 1 74 ? -3.946 -3.079 -1.676 1.00 93.12 74 LEU A CA 1
ATOM 574 C C . LEU A 1 74 ? -4.784 -4.012 -0.790 1.00 93.12 74 LEU A C 1
ATOM 576 O O . LEU A 1 74 ? -5.559 -3.547 0.047 1.00 93.12 74 LEU A O 1
ATOM 580 N N . ILE A 1 75 ? -4.585 -5.324 -0.926 1.00 94.06 75 ILE A N 1
ATOM 581 C CA . ILE A 1 75 ? -5.201 -6.329 -0.049 1.00 94.06 75 ILE A CA 1
ATOM 582 C C . ILE A 1 75 ? -4.748 -6.108 1.397 1.00 94.06 75 ILE A C 1
ATOM 584 O O . ILE A 1 75 ? -5.567 -6.166 2.312 1.00 94.06 75 ILE A O 1
ATOM 588 N N . SER A 1 76 ? -3.469 -5.787 1.606 1.00 92.94 76 SER A N 1
ATOM 589 C CA . SER A 1 76 ? -2.922 -5.500 2.936 1.00 92.94 76 SER A CA 1
ATOM 590 C C . SER A 1 76 ? -3.588 -4.274 3.574 1.00 92.94 76 SER A C 1
ATOM 592 O O . SER A 1 76 ? -3.972 -4.333 4.740 1.00 92.94 76 SER A O 1
ATOM 594 N N . VAL A 1 77 ? -3.818 -3.194 2.815 1.00 92.38 77 VAL A N 1
ATOM 595 C CA . VAL A 1 77 ? -4.604 -2.026 3.266 1.00 92.38 77 VAL A CA 1
ATOM 596 C C . VAL A 1 77 ? -6.018 -2.448 3.675 1.00 92.38 77 VAL A C 1
ATOM 598 O O . VAL A 1 77 ? -6.478 -2.075 4.756 1.00 92.38 77 VAL A O 1
ATOM 601 N N . GLY A 1 78 ? -6.693 -3.260 2.856 1.00 91.62 78 GLY A N 1
ATOM 602 C CA . GLY A 1 78 ? -8.026 -3.782 3.172 1.00 91.62 78 GLY A CA 1
ATOM 603 C C . GLY A 1 78 ? -8.049 -4.621 4.453 1.00 91.62 78 GLY A C 1
ATOM 604 O O . GLY A 1 78 ? -8.931 -4.453 5.295 1.00 91.62 78 GLY A O 1
ATOM 605 N N . LEU A 1 79 ? -7.043 -5.472 4.651 1.00 93.62 79 LEU A N 1
ATOM 606 C CA . LEU A 1 79 ? -6.910 -6.300 5.847 1.00 93.62 79 LEU A CA 1
ATOM 607 C C . LEU A 1 79 ? -6.670 -5.451 7.105 1.00 93.62 79 LEU A C 1
ATOM 609 O O . LEU A 1 79 ? -7.287 -5.700 8.141 1.00 93.62 79 LEU A O 1
ATOM 613 N N . VAL A 1 80 ? -5.850 -4.399 7.008 1.00 92.62 80 VAL A N 1
ATOM 614 C CA . VAL A 1 80 ? -5.643 -3.440 8.105 1.00 92.62 80 VAL A CA 1
ATOM 615 C C . VAL A 1 80 ? -6.951 -2.733 8.475 1.00 92.62 80 VAL A C 1
ATOM 617 O O . VAL A 1 80 ? -7.256 -2.622 9.661 1.00 92.62 80 VAL A O 1
ATOM 620 N N . VAL A 1 81 ? -7.762 -2.319 7.495 1.00 92.44 81 VAL A N 1
ATOM 621 C CA . VAL A 1 81 ? -9.091 -1.724 7.746 1.00 92.44 81 VAL A CA 1
ATOM 622 C C . VAL A 1 81 ? -9.997 -2.692 8.516 1.00 92.44 81 VAL A C 1
ATOM 624 O O . VAL A 1 81 ? -10.638 -2.295 9.491 1.00 92.44 81 VAL A O 1
ATOM 627 N N . VAL A 1 82 ? -10.034 -3.970 8.124 1.00 92.69 82 VAL A N 1
ATOM 628 C CA . VAL A 1 82 ? -10.831 -4.998 8.820 1.00 92.69 82 VAL A CA 1
ATOM 629 C C . VAL A 1 82 ? -10.359 -5.178 10.264 1.00 92.69 82 VAL A C 1
ATOM 631 O O . VAL A 1 82 ? -11.181 -5.174 11.182 1.00 92.69 82 VAL A O 1
ATOM 634 N N . ILE A 1 83 ? -9.045 -5.269 10.487 1.00 91.88 83 ILE A N 1
ATOM 635 C CA . ILE A 1 83 ? -8.463 -5.371 11.834 1.00 91.88 83 ILE A CA 1
ATOM 636 C C . ILE A 1 83 ? -8.844 -4.151 12.686 1.00 91.88 83 ILE A C 1
ATOM 638 O O . ILE A 1 83 ? -9.230 -4.306 13.845 1.00 91.88 83 ILE A O 1
ATOM 642 N N . GLN A 1 84 ? -8.792 -2.944 12.120 1.00 89.31 84 GLN A N 1
ATOM 643 C CA . GLN A 1 84 ? -9.154 -1.709 12.823 1.00 89.31 84 GLN A CA 1
ATOM 644 C C . GLN A 1 84 ? -10.633 -1.701 13.245 1.00 89.31 84 GLN A C 1
ATOM 646 O O . GLN A 1 84 ? -10.946 -1.333 14.381 1.00 89.31 84 GLN A O 1
ATOM 651 N N . HIS A 1 85 ? -11.542 -2.184 12.391 1.00 88.88 85 HIS A N 1
ATOM 652 C CA . HIS A 1 85 ? -12.961 -2.344 12.748 1.00 88.88 85 HIS A CA 1
ATOM 653 C C . HIS A 1 85 ? -13.188 -3.379 13.856 1.00 88.88 85 HIS A C 1
ATOM 655 O O . HIS A 1 85 ? -14.004 -3.149 14.758 1.00 88.88 85 HIS A O 1
ATOM 661 N N . LEU A 1 86 ? -12.467 -4.504 13.819 1.00 88.25 86 LEU A N 1
ATOM 662 C CA . LEU A 1 86 ? -12.536 -5.528 14.866 1.00 88.25 86 LEU A CA 1
ATOM 663 C C . LEU A 1 86 ? -12.063 -4.972 16.214 1.00 88.25 86 LEU A C 1
ATOM 665 O O . LEU A 1 86 ? -12.776 -5.089 17.211 1.00 88.25 86 LEU A O 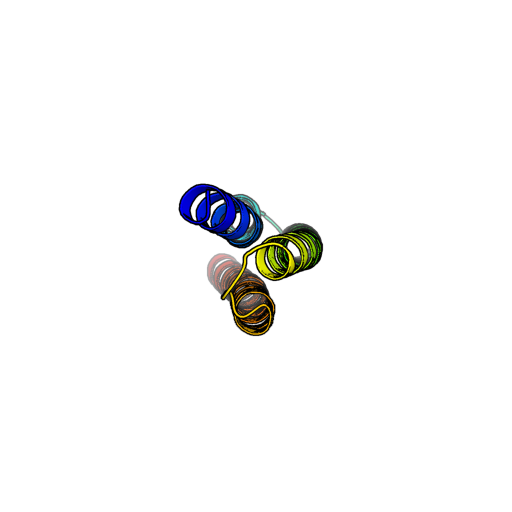1
ATOM 669 N N . LEU A 1 87 ? -10.912 -4.296 16.238 1.00 86.75 87 LEU A N 1
ATOM 670 C CA . LEU A 1 87 ? -10.350 -3.708 17.457 1.00 86.75 87 LEU A CA 1
ATOM 671 C C . LEU A 1 87 ? -11.239 -2.607 18.044 1.00 86.75 87 LEU A C 1
ATOM 673 O O . LEU A 1 87 ? -11.410 -2.555 19.262 1.00 86.75 87 LEU A O 1
ATOM 677 N N . MET A 1 88 ? -11.867 -1.773 17.209 1.00 85.31 88 MET A N 1
ATOM 678 C CA . MET A 1 88 ? -12.871 -0.817 17.693 1.00 85.31 88 MET A CA 1
ATOM 679 C C . MET A 1 88 ? -14.058 -1.504 18.362 1.00 85.31 88 MET A C 1
ATOM 681 O O . MET A 1 88 ? -14.534 -1.039 19.393 1.00 85.31 88 MET A O 1
ATOM 685 N N . THR A 1 89 ? -14.532 -2.608 17.786 1.00 83.19 89 THR A N 1
ATOM 686 C CA . THR A 1 89 ? -15.681 -3.347 18.324 1.00 83.19 89 THR A CA 1
ATOM 687 C C . THR A 1 89 ? -15.354 -3.994 19.669 1.00 83.19 89 THR A C 1
ATOM 689 O O . THR A 1 89 ? -16.212 -4.027 20.545 1.00 83.19 89 THR A O 1
ATOM 692 N N . ILE A 1 90 ? -14.115 -4.457 19.860 1.00 84.88 90 ILE A N 1
ATOM 693 C CA . ILE A 1 90 ? -13.638 -4.972 21.151 1.00 84.88 90 ILE A CA 1
ATOM 694 C C . ILE A 1 90 ? -13.514 -3.840 22.178 1.00 84.88 90 ILE A C 1
ATOM 696 O O . ILE A 1 90 ? -13.939 -4.013 23.309 1.00 84.88 90 ILE A O 1
ATOM 700 N N . ARG A 1 91 ? -12.980 -2.673 21.793 1.00 74.94 91 ARG A N 1
ATOM 701 C CA . ARG A 1 91 ? -12.787 -1.526 22.702 1.00 74.94 91 ARG A CA 1
ATOM 702 C C . ARG A 1 91 ? -14.097 -0.887 23.186 1.00 74.94 91 ARG A C 1
ATOM 704 O O . ARG A 1 91 ? -14.084 -0.177 24.183 1.00 74.94 91 ARG A O 1
ATOM 711 N N . GLN A 1 92 ? -15.189 -1.064 22.443 1.00 65.06 92 GLN A N 1
ATOM 712 C CA . GLN A 1 92 ? -16.515 -0.542 22.795 1.00 65.06 92 GLN A CA 1
ATOM 713 C C . GLN A 1 92 ? -17.392 -1.542 23.570 1.00 65.06 92 GLN A C 1
ATOM 715 O O . GLN A 1 92 ? -18.511 -1.182 23.934 1.00 65.06 92 GLN A O 1
ATOM 720 N N . LYS A 1 93 ? -16.913 -2.770 23.801 1.00 51.78 93 LYS A N 1
ATOM 721 C CA . LYS A 1 93 ? -17.487 -3.705 24.777 1.00 51.78 93 LYS A CA 1
ATOM 722 C C . LYS A 1 93 ? -16.838 -3.501 26.138 1.00 51.78 93 LYS A C 1
ATOM 724 O O . LYS A 1 93 ? -17.566 -3.701 27.131 1.00 51.78 93 LYS A O 1
#

pLDDT: mean 87.37, std 7.21, range [51.78, 94.19]

Organism: NCBI:txid1859289

Radius of gyration: 15.25 Å; chains: 1; bounding box: 38×16×44 Å

Foldseek 3Di:
DVVVLVVQLVCLQVVLLVQLQ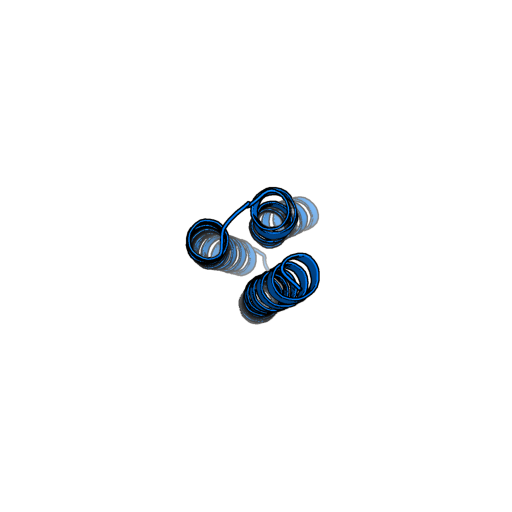VQLLVDPDLVSNVVSLVVSLVSLVVSLVSSLVSQVVDPPGDSVVSNVSSVVSNVSSVVSSVVSVVVSVVVVD

Secondary structure (DSSP, 8-state):
-HHHHHHHHHHHHHHHHHHHHHHHHH-SSHHHHHHHHHHHHHHHHHHHHHHHHHHHTSTT--HHHHHHHHHHHHHHHHHHHHHHHHHHHHHT-

Sequence (93 aa):
MVLTYTLIAFFCLLIPTIHQLIFGFLAKDRWSINKVGIRSATMQLAGTAIAYILFMKMEGANPSLAFQTGITFLISVGLVVVIQHLLMTIRQK